Protein AF-A0A2V2NG45-F1 (afdb_monomer)

Solvent-accessible surface area (backbone atoms only — not comparable to full-atom values): 4267 Å² total; per-residue (Å²): 140,91,62,84,42,59,28,78,86,76,74,43,63,35,44,81,46,75,45,80,47,71,96,60,26,29,35,21,26,32,31,20,81,88,80,63,53,70,43,26,74,37,79,43,48,65,85,55,57,68,69,58,40,50,52,53,10,46,54,37,26,47,60,44,44,79,67,63,53,90,85,82,118

pLDDT: mean 86.67, std 10.75, range [41.25, 95.44]

Nearest PDB structures (foldseek):
  4r5g-assembly2_B-2  TM=4.269E-01  e=4.718E-01  Escherichia coli K-12
  7vww-assembly3_E  TM=4.565E-01  e=7.813E+00  Dioscoreophyllum cumminsii

Foldseek 3Di:
DPPQAQALPPRAGWDWDKADDPDFKIKIWTAGPVPRDIWQIDIDGPPDDPVVNVVNRSVRRVVCSVVDDPVVD

Sequence (73 aa):
MNGVNSCPRCSGHAVFKIEPSGRSHKSGYFQCPNCGLKLGEVVATNAVPDSAIQEYAAISWDRKAQRWRPEDE

Organism: NCBI:txid1277351

Mean predicted aligned error: 4.93 Å

Radius of gyration: 12.26 Å; Cα contacts (8 Å, |Δi|>4): 129; chains: 1; bounding box: 24×27×33 Å

Structure (mmCIF, N/CA/C/O backbone):
data_AF-A0A2V2NG45-F1
#
_entry.id   AF-A0A2V2NG45-F1
#
loop_
_atom_site.group_PDB
_atom_site.id
_atom_site.type_symbol
_atom_site.label_atom_id
_atom_site.label_alt_id
_atom_site.label_comp_id
_atom_site.label_asym_id
_atom_site.label_entity_id
_atom_site.label_seq_id
_atom_site.pdbx_PDB_ins_code
_atom_site.Cartn_x
_atom_site.Cartn_y
_atom_site.Cartn_z
_atom_site.occupancy
_atom_site.B_iso_or_equiv
_atom_site.auth_seq_id
_atom_site.auth_comp_id
_atom_site.auth_asym_id
_atom_site.auth_atom_id
_atom_site.pdbx_PDB_model_num
ATOM 1 N N . MET A 1 1 ? -4.310 -17.281 6.192 1.00 41.25 1 MET A N 1
ATOM 2 C CA . MET A 1 1 ? -3.775 -15.904 6.277 1.00 41.25 1 MET A CA 1
ATOM 3 C C . MET A 1 1 ? -4.968 -14.951 6.204 1.00 41.25 1 MET A C 1
ATOM 5 O O . MET A 1 1 ? -5.404 -14.671 5.105 1.00 41.25 1 MET A O 1
ATOM 9 N N . ASN A 1 2 ? -5.581 -14.556 7.329 1.00 45.62 2 ASN A N 1
ATOM 10 C CA . ASN A 1 2 ? -6.899 -13.874 7.335 1.00 45.62 2 ASN A CA 1
ATOM 11 C C . ASN A 1 2 ? -6.901 -12.489 8.025 1.00 45.62 2 ASN A C 1
ATOM 13 O O . ASN A 1 2 ? -7.947 -12.042 8.473 1.00 45.62 2 ASN A O 1
ATOM 17 N N . GLY A 1 3 ? -5.750 -11.814 8.143 1.00 55.81 3 GLY A N 1
ATOM 18 C CA . GLY A 1 3 ? -5.653 -10.506 8.825 1.00 55.81 3 GLY A CA 1
ATOM 19 C C . GLY A 1 3 ? -4.998 -9.384 8.016 1.00 55.81 3 GLY A C 1
ATOM 20 O O . GLY A 1 3 ? -5.002 -8.233 8.446 1.00 55.81 3 GLY A O 1
ATOM 21 N N . VAL A 1 4 ? -4.446 -9.697 6.843 1.00 62.00 4 VAL A N 1
ATOM 22 C CA . VAL A 1 4 ? -3.801 -8.695 5.995 1.00 62.00 4 VAL A CA 1
ATOM 23 C C . VAL A 1 4 ? -4.925 -7.817 5.448 1.00 62.00 4 VAL A C 1
ATOM 25 O O . VAL A 1 4 ? -5.793 -8.328 4.744 1.00 62.00 4 VAL A O 1
ATOM 28 N N . ASN A 1 5 ? -4.933 -6.532 5.812 1.00 70.06 5 ASN A N 1
ATOM 29 C CA . ASN A 1 5 ? -5.904 -5.493 5.420 1.00 70.06 5 ASN A CA 1
ATOM 30 C C . ASN A 1 5 ? -7.056 -5.199 6.393 1.00 70.06 5 ASN A C 1
ATOM 32 O O . ASN A 1 5 ? -7.953 -4.440 6.034 1.00 70.06 5 ASN A O 1
ATOM 36 N N . SER A 1 6 ? -7.052 -5.699 7.629 1.00 83.50 6 SER A N 1
ATOM 37 C CA . SER A 1 6 ? -8.022 -5.202 8.618 1.00 83.50 6 SER A CA 1
ATOM 38 C C . SER A 1 6 ? -7.732 -3.740 8.979 1.00 83.50 6 SER A C 1
ATOM 40 O O . SER A 1 6 ? -6.586 -3.361 9.228 1.00 83.50 6 SER A O 1
ATOM 42 N N . CYS A 1 7 ? -8.769 -2.904 8.987 1.00 87.50 7 CYS A N 1
ATOM 43 C CA . CYS A 1 7 ? -8.693 -1.499 9.365 1.00 87.50 7 CYS A CA 1
ATOM 44 C C . CYS A 1 7 ? -8.603 -1.345 10.882 1.00 87.50 7 CYS A C 1
ATOM 46 O O . CYS A 1 7 ? -9.568 -1.689 11.568 1.00 87.50 7 CYS A O 1
ATOM 48 N N . PRO A 1 8 ? -7.508 -0.764 11.413 1.00 86.81 8 PRO A N 1
ATOM 49 C CA . PRO A 1 8 ? -7.353 -0.589 12.855 1.00 86.81 8 PRO A CA 1
ATOM 50 C C . PRO A 1 8 ? -8.326 0.452 13.438 1.00 86.81 8 PRO A C 1
ATOM 52 O O . PRO A 1 8 ? -8.568 0.449 14.639 1.00 86.81 8 PRO A O 1
ATOM 55 N N . ARG A 1 9 ? -8.923 1.313 12.600 1.00 87.38 9 ARG A N 1
ATOM 56 C CA . ARG A 1 9 ? -9.841 2.379 13.029 1.00 87.38 9 ARG A CA 1
ATOM 57 C C . ARG A 1 9 ? -11.302 1.951 13.149 1.00 87.38 9 ARG A C 1
ATOM 59 O O . ARG A 1 9 ? -11.979 2.363 14.080 1.00 87.38 9 ARG A O 1
ATOM 66 N N . CYS A 1 10 ? -11.819 1.201 12.177 1.00 86.38 10 CYS A N 1
ATOM 67 C CA . CYS A 1 10 ? -13.258 0.905 12.084 1.00 86.38 10 CYS A CA 1
ATOM 68 C C . CYS A 1 10 ? -13.577 -0.581 11.881 1.00 86.38 10 CYS A C 1
ATOM 70 O O . CYS A 1 10 ? -14.700 -0.917 11.515 1.00 86.38 10 CYS A O 1
ATOM 72 N N . SER A 1 11 ? -12.583 -1.462 12.039 1.00 77.56 11 SER A N 1
ATOM 73 C CA . SER A 1 11 ? -12.707 -2.912 11.817 1.00 77.56 11 SER A CA 1
ATOM 74 C C . SER A 1 11 ? -13.192 -3.317 10.412 1.00 77.56 11 SER A C 1
ATOM 76 O O . SER A 1 11 ? -13.487 -4.484 10.178 1.00 77.56 11 SER A O 1
ATOM 78 N N . GLY A 1 12 ? -13.255 -2.377 9.459 1.00 83.25 12 GLY A N 1
ATOM 79 C CA . GLY A 1 12 ? -13.511 -2.654 8.045 1.00 83.25 12 GLY A CA 1
ATOM 80 C C . GLY A 1 12 ? -12.307 -3.291 7.347 1.00 83.25 12 GLY A C 1
ATOM 81 O O . GLY A 1 12 ? -11.251 -3.472 7.946 1.00 83.25 12 GLY A O 1
ATOM 82 N N . HIS A 1 13 ? -12.435 -3.594 6.057 1.00 86.06 13 HIS A N 1
ATOM 83 C CA . HIS A 1 13 ? -11.339 -4.136 5.249 1.00 86.06 13 HIS A CA 1
ATOM 84 C C . HIS A 1 13 ? -10.774 -3.059 4.326 1.00 86.06 13 HIS A C 1
ATOM 86 O O . HIS A 1 13 ? -11.519 -2.382 3.619 1.00 86.06 13 HIS A O 1
ATOM 92 N N . ALA A 1 14 ? -9.458 -2.884 4.337 1.00 88.81 14 ALA A N 1
ATOM 93 C CA . ALA A 1 14 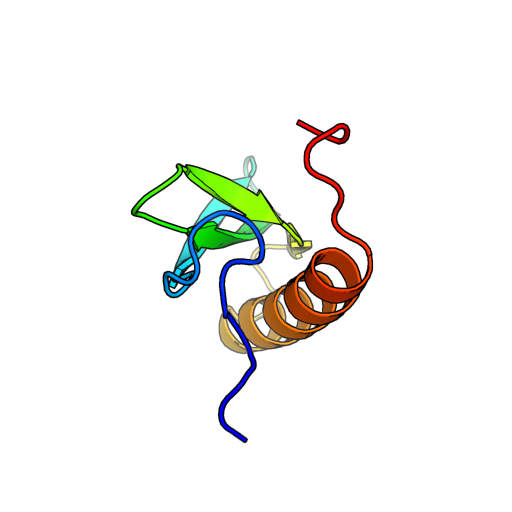? -8.764 -2.015 3.411 1.00 88.81 14 ALA A CA 1
ATOM 94 C C . ALA A 1 14 ? -8.642 -2.674 2.035 1.00 88.81 14 ALA A C 1
ATOM 96 O O . ALA A 1 14 ? -8.437 -3.881 1.908 1.00 88.81 14 ALA A O 1
ATOM 97 N N . VAL A 1 15 ? -8.772 -1.857 0.997 1.00 90.94 15 VAL A N 1
ATOM 98 C CA . VAL A 1 15 ? -8.712 -2.279 -0.401 1.00 90.94 15 VAL A CA 1
ATOM 99 C C . VAL A 1 15 ? -7.449 -1.703 -1.020 1.00 90.94 15 VAL A C 1
ATOM 101 O O . VAL A 1 15 ? -7.118 -0.539 -0.782 1.00 90.94 15 VAL A O 1
ATOM 104 N N . PHE A 1 16 ? -6.748 -2.520 -1.803 1.00 92.12 16 PHE A N 1
ATOM 105 C CA . PHE A 1 16 ? -5.585 -2.069 -2.554 1.00 92.12 16 PHE A CA 1
ATOM 106 C C . PH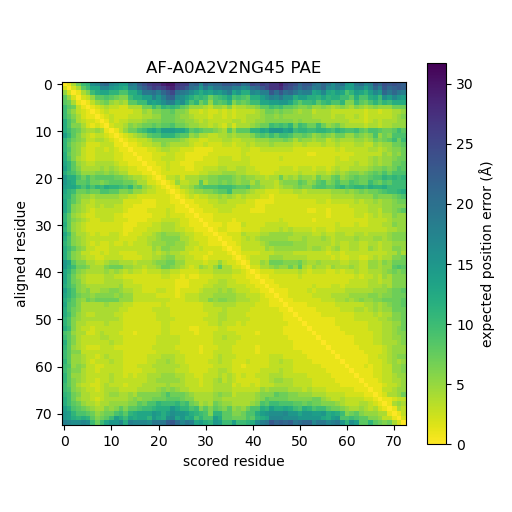E A 1 16 ? -6.016 -1.124 -3.674 1.00 92.12 16 PHE A C 1
ATOM 108 O O . PHE A 1 16 ? -6.945 -1.417 -4.429 1.00 92.12 16 PHE A O 1
ATOM 115 N N . LYS A 1 17 ? -5.319 -0.000 -3.793 1.00 93.44 17 LYS A N 1
ATOM 116 C CA . LYS A 1 17 ? -5.464 0.963 -4.877 1.00 93.44 17 LYS A CA 1
ATOM 117 C C . LYS A 1 17 ? -4.093 1.266 -5.448 1.00 93.44 17 LYS A C 1
ATOM 119 O O . LYS A 1 17 ? -3.109 1.311 -4.711 1.00 93.44 17 LYS A O 1
ATOM 124 N N . ILE A 1 18 ? -4.058 1.509 -6.751 1.00 93.94 18 ILE A N 1
ATOM 125 C CA . ILE A 1 18 ? -2.874 1.986 -7.449 1.00 93.94 18 ILE A CA 1
ATOM 126 C C . ILE A 1 18 ? -3.232 3.250 -8.218 1.00 93.94 18 ILE A C 1
ATOM 128 O O . ILE A 1 18 ? -4.277 3.317 -8.866 1.00 93.94 18 ILE A O 1
ATOM 132 N N . GLU A 1 19 ? -2.383 4.262 -8.119 1.00 94.38 19 GLU A N 1
ATOM 133 C CA . GLU A 1 19 ? -2.556 5.527 -8.817 1.00 94.38 19 GLU A CA 1
ATOM 134 C C . GLU A 1 19 ? -1.249 5.955 -9.495 1.00 94.38 19 GLU A C 1
ATOM 136 O O . GLU A 1 19 ? -0.160 5.680 -8.979 1.00 94.38 19 GLU A O 1
ATOM 141 N N . PRO A 1 20 ? -1.316 6.596 -10.672 1.00 93.19 20 PRO A N 1
ATOM 142 C CA . PRO A 1 20 ? -0.133 7.154 -11.310 1.00 93.19 20 PRO A CA 1
ATOM 143 C C . PRO A 1 20 ? 0.457 8.272 -10.441 1.00 93.19 20 PRO A C 1
ATOM 145 O O . PRO A 1 20 ? -0.250 9.171 -9.995 1.00 93.19 20 PRO A O 1
ATOM 148 N N . SER A 1 21 ? 1.772 8.235 -10.236 1.00 90.12 21 SER A N 1
ATOM 149 C CA . SER A 1 21 ? 2.523 9.213 -9.450 1.00 90.12 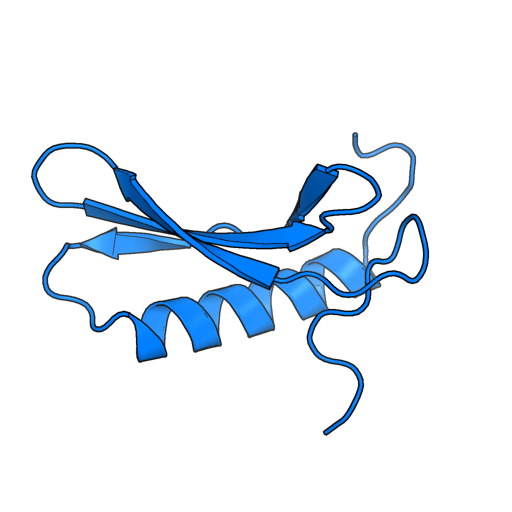21 SER A CA 1
ATOM 150 C C . SER A 1 21 ? 3.554 9.883 -10.358 1.00 90.12 21 SER A C 1
ATOM 152 O O . SER A 1 21 ? 4.703 9.467 -10.495 1.00 90.12 21 SER A O 1
ATOM 154 N N . GLY A 1 22 ? 3.114 10.905 -11.089 1.00 87.94 22 GLY A N 1
ATOM 155 C CA . GLY A 1 22 ? 3.926 11.533 -12.134 1.00 87.94 22 GLY A CA 1
ATOM 156 C C . GLY A 1 22 ? 4.108 10.655 -13.383 1.00 87.94 22 GLY A C 1
ATOM 157 O O . GLY A 1 22 ? 3.348 9.726 -13.634 1.00 87.94 22 GLY A O 1
ATOM 158 N N . ARG A 1 23 ? 5.105 10.983 -14.222 1.00 89.94 23 ARG A N 1
ATOM 159 C CA . ARG A 1 23 ? 5.271 10.359 -15.555 1.00 89.94 23 ARG A CA 1
ATOM 160 C C . ARG A 1 23 ? 5.838 8.938 -15.537 1.00 89.94 23 ARG A C 1
ATOM 162 O O . ARG A 1 23 ? 5.524 8.158 -16.430 1.00 89.94 23 ARG A O 1
ATOM 169 N N . SER A 1 24 ? 6.676 8.617 -14.557 1.00 93.56 24 SER A N 1
ATOM 170 C CA . SER A 1 24 ? 7.455 7.368 -14.547 1.00 93.56 24 SER A CA 1
ATOM 171 C C . SER A 1 24 ? 7.262 6.537 -13.283 1.00 93.56 24 SER A C 1
ATOM 173 O O . SER A 1 24 ? 7.909 5.498 -13.148 1.00 93.56 24 SER A O 1
ATOM 175 N N . HIS A 1 25 ? 6.398 6.980 -12.370 1.00 95.44 25 HIS A N 1
ATOM 176 C CA . HIS A 1 25 ? 6.120 6.284 -11.122 1.00 95.44 25 HIS A CA 1
ATOM 177 C C . HIS A 1 25 ? 4.622 6.078 -10.931 1.00 95.44 25 HIS A C 1
ATOM 179 O O . HIS A 1 25 ? 3.781 6.717 -11.567 1.00 95.44 25 HIS A O 1
ATOM 185 N N . LYS A 1 26 ? 4.316 5.177 -10.012 1.00 95.31 26 LYS A N 1
ATOM 186 C CA . LYS A 1 26 ? 2.985 4.853 -9.526 1.00 95.31 26 LYS A CA 1
ATOM 187 C C . LYS A 1 26 ? 3.058 4.586 -8.031 1.00 95.31 26 LYS A C 1
ATOM 189 O O . LYS A 1 26 ? 4.079 4.120 -7.521 1.00 95.31 26 LYS A O 1
ATOM 194 N N . SER A 1 27 ? 1.977 4.905 -7.344 1.00 95.00 27 SER A N 1
ATOM 195 C CA . SER A 1 27 ? 1.818 4.705 -5.912 1.00 95.00 27 SER A CA 1
ATOM 196 C C . SER A 1 27 ? 0.768 3.632 -5.680 1.00 95.00 27 SER A C 1
ATOM 198 O O . SER A 1 27 ? -0.344 3.743 -6.188 1.00 95.00 27 SER A O 1
ATOM 200 N N . GLY A 1 28 ? 1.105 2.6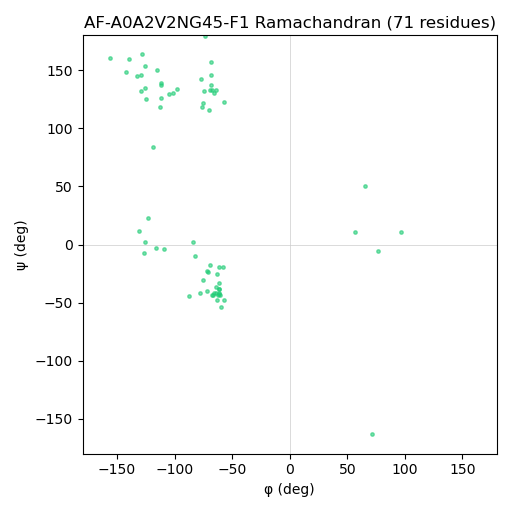01 -4.913 1.00 94.88 28 GLY A N 1
ATOM 201 C CA . GLY A 1 28 ? 0.153 1.606 -4.433 1.00 94.88 28 GLY A CA 1
ATOM 202 C C . GLY A 1 28 ? -0.032 1.710 -2.927 1.00 94.88 28 GLY A C 1
ATOM 203 O O . GLY A 1 28 ? 0.926 1.934 -2.190 1.00 94.88 28 GLY A O 1
ATOM 204 N N . TYR A 1 29 ? -1.264 1.572 -2.456 1.00 93.12 29 TYR A N 1
ATOM 205 C CA . TYR A 1 29 ? -1.595 1.686 -1.037 1.00 93.12 29 TYR A CA 1
ATOM 206 C C . TYR A 1 29 ? -2.879 0.941 -0.709 1.00 93.12 29 TYR A C 1
ATOM 208 O O . TYR A 1 29 ? -3.717 0.689 -1.573 1.00 93.12 29 TYR A O 1
ATOM 216 N N . PHE A 1 30 ? -3.055 0.639 0.572 1.00 92.31 30 PHE A N 1
ATOM 217 C CA . PHE A 1 30 ? -4.318 0.151 1.101 1.00 92.31 30 PHE A CA 1
ATOM 218 C C . PHE A 1 30 ? -5.099 1.306 1.724 1.00 92.31 30 PHE A C 1
ATOM 220 O O . PHE A 1 30 ? -4.552 2.118 2.475 1.00 92.31 30 PHE A O 1
ATOM 227 N N . GLN A 1 31 ? -6.387 1.386 1.397 1.00 91.94 31 GLN A N 1
ATOM 228 C CA . GLN A 1 31 ? -7.303 2.363 1.976 1.00 91.94 31 GLN A CA 1
ATOM 229 C C . GLN A 1 31 ? -8.563 1.673 2.484 1.00 91.94 31 GLN A C 1
ATOM 231 O O . GLN A 1 31 ? -9.182 0.888 1.764 1.00 91.94 31 GLN A O 1
ATOM 236 N N . CYS A 1 32 ? -8.977 1.989 3.710 1.00 91.06 32 CYS A N 1
ATOM 237 C CA . CYS A 1 32 ? -10.272 1.561 4.215 1.00 91.06 32 CYS A CA 1
ATOM 238 C C . CYS A 1 32 ? -11.394 2.411 3.594 1.00 91.06 32 CYS A C 1
ATOM 240 O O . CYS A 1 32 ? -11.396 3.626 3.785 1.00 91.06 32 CYS A O 1
ATOM 242 N N . PRO A 1 33 ? -12.372 1.814 2.891 1.00 88.50 33 PRO A N 1
ATOM 243 C CA . PRO A 1 33 ? -13.459 2.564 2.267 1.00 88.50 33 PRO A CA 1
ATOM 244 C C . PRO A 1 33 ? -14.454 3.142 3.286 1.00 88.50 33 PRO A C 1
ATOM 246 O O . PRO A 1 33 ? -15.109 4.130 2.979 1.00 88.50 33 PRO A O 1
ATOM 249 N N . ASN A 1 34 ? -14.549 2.568 4.492 1.00 89.38 34 ASN A N 1
ATOM 250 C CA . ASN A 1 34 ? -15.506 3.009 5.515 1.00 89.38 34 ASN A CA 1
ATOM 251 C C . ASN A 1 34 ? -15.066 4.287 6.238 1.00 89.38 34 ASN A C 1
ATOM 253 O O . ASN A 1 34 ? -15.893 5.149 6.509 1.00 89.38 34 ASN A O 1
ATOM 257 N N . CYS A 1 35 ? -13.779 4.402 6.579 1.00 88.69 35 CYS A N 1
ATOM 258 C CA . CYS A 1 35 ? -13.249 5.548 7.329 1.00 88.69 35 CYS A CA 1
ATOM 259 C C . CYS A 1 35 ? -12.231 6.389 6.549 1.00 88.69 35 CYS A C 1
ATOM 261 O O . CYS A 1 35 ? -11.732 7.373 7.078 1.00 88.69 35 CYS A O 1
ATOM 263 N N . GLY A 1 36 ? -11.878 6.001 5.321 1.00 88.12 36 GLY A N 1
ATOM 264 C CA . GLY A 1 36 ? -10.909 6.718 4.487 1.00 88.12 36 GLY A CA 1
ATOM 265 C C . GLY A 1 36 ? -9.440 6.518 4.875 1.00 88.12 36 GLY A C 1
ATOM 266 O O . GLY A 1 36 ? -8.570 6.966 4.125 1.00 88.12 36 GLY A O 1
ATOM 267 N N . LEU A 1 37 ? -9.151 5.816 5.980 1.00 88.75 37 LEU A N 1
ATOM 268 C CA . LEU A 1 37 ? -7.794 5.609 6.490 1.00 88.75 37 LEU A CA 1
ATOM 269 C C . LEU A 1 37 ? -6.897 4.949 5.436 1.00 88.75 37 LEU A C 1
ATOM 271 O O . LEU A 1 37 ? -7.180 3.840 4.972 1.00 88.75 37 LEU A O 1
ATOM 275 N N . LYS A 1 38 ? -5.795 5.622 5.106 1.00 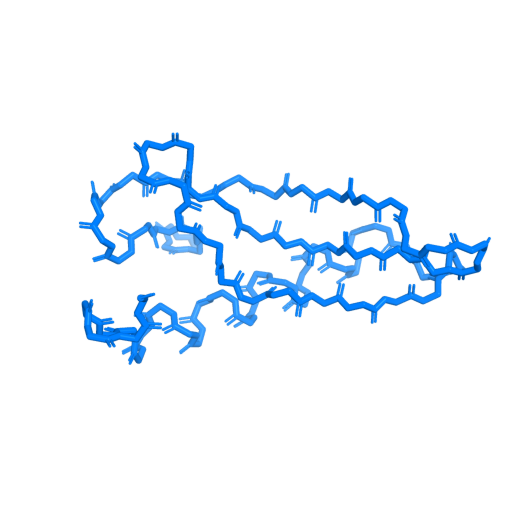89.38 38 LYS A N 1
ATOM 276 C CA . LYS A 1 38 ? -4.756 5.165 4.180 1.00 89.38 38 LYS A CA 1
ATOM 277 C C . LYS A 1 38 ? -3.472 4.915 4.965 1.00 89.38 38 LYS A C 1
ATOM 279 O O . LYS A 1 38 ? -2.907 5.838 5.541 1.00 89.38 38 LYS A O 1
ATOM 284 N N . LEU A 1 39 ? -2.992 3.675 4.966 1.00 83.12 39 LEU A N 1
ATOM 285 C CA . LEU A 1 39 ? -1.706 3.303 5.554 1.00 83.12 39 LEU A CA 1
ATOM 286 C C . LEU A 1 39 ? -0.867 2.584 4.502 1.00 83.12 39 LEU A C 1
ATOM 288 O O . LEU A 1 39 ? -1.375 1.962 3.574 1.00 83.12 39 LEU A O 1
ATOM 292 N N . GLY A 1 40 ? 0.445 2.667 4.678 1.00 78.75 40 GLY A N 1
ATOM 293 C CA . GLY A 1 40 ? 1.382 1.844 3.924 1.00 78.75 40 GLY A CA 1
ATOM 294 C C . GLY A 1 40 ? 1.406 2.135 2.425 1.00 78.75 40 GLY A C 1
ATOM 295 O O . GLY A 1 40 ? 1.306 1.213 1.624 1.00 78.75 40 GLY A O 1
ATOM 296 N N . GLU A 1 41 ? 1.545 3.407 2.048 1.00 90.06 41 GLU A N 1
ATOM 297 C CA . GLU A 1 41 ? 1.820 3.780 0.660 1.00 90.06 41 GLU A CA 1
ATOM 298 C C . GLU A 1 41 ? 3.228 3.350 0.237 1.00 90.06 41 GLU A C 1
ATOM 300 O O . GLU A 1 41 ? 4.198 3.515 0.982 1.00 90.06 41 GLU A O 1
ATOM 305 N N . VAL A 1 42 ? 3.318 2.805 -0.972 1.00 92.88 42 VAL A N 1
ATOM 306 C CA . VAL A 1 42 ? 4.553 2.409 -1.642 1.00 92.88 42 VAL A CA 1
ATOM 307 C C . VAL A 1 42 ? 4.601 3.106 -2.990 1.00 92.88 42 VAL A C 1
ATOM 309 O O . VAL A 1 42 ? 3.689 2.959 -3.800 1.00 92.88 42 VAL A O 1
ATOM 312 N N . VAL A 1 43 ? 5.682 3.840 -3.242 1.00 93.81 43 VAL A N 1
ATOM 313 C CA . VAL A 1 43 ? 5.950 4.472 -4.536 1.00 93.81 43 VAL A CA 1
ATOM 314 C C . VAL A 1 43 ? 6.970 3.626 -5.282 1.00 93.81 43 VAL A C 1
ATOM 316 O O . VAL A 1 43 ? 8.012 3.272 -4.732 1.00 93.81 43 VAL A O 1
ATOM 319 N N . ALA A 1 44 ? 6.678 3.303 -6.535 1.00 94.12 44 ALA A N 1
ATOM 320 C CA . ALA A 1 44 ? 7.552 2.513 -7.387 1.00 94.12 44 ALA A CA 1
ATOM 321 C C . ALA A 1 44 ? 7.559 3.064 -8.814 1.00 94.12 44 ALA A C 1
ATOM 323 O O . ALA A 1 44 ? 6.650 3.781 -9.228 1.00 94.12 44 ALA A O 1
ATOM 324 N N . THR A 1 45 ? 8.587 2.731 -9.589 1.00 95.38 45 THR A N 1
ATOM 325 C CA . THR A 1 45 ? 8.610 3.070 -11.016 1.00 95.38 45 THR A CA 1
ATOM 326 C C . THR A 1 45 ? 7.558 2.258 -11.777 1.00 95.38 45 THR A C 1
ATOM 328 O O . THR A 1 45 ? 7.169 1.165 -11.363 1.00 95.38 45 THR A O 1
ATOM 331 N N . ASN A 1 46 ? 7.116 2.754 -12.935 1.00 92.12 46 ASN A N 1
ATOM 332 C CA . ASN A 1 46 ? 6.121 2.067 -13.770 1.00 92.12 46 ASN A CA 1
ATOM 333 C C . ASN A 1 46 ? 6.584 0.687 -14.269 1.00 92.12 46 ASN A C 1
ATOM 335 O O . ASN A 1 46 ? 5.744 -0.136 -14.626 1.00 92.12 46 ASN A O 1
ATOM 339 N N . ALA A 1 47 ? 7.896 0.428 -14.250 1.00 94.19 47 ALA A N 1
ATOM 340 C CA . ALA A 1 47 ? 8.495 -0.860 -14.591 1.00 94.19 47 ALA A CA 1
ATOM 341 C C . ALA A 1 47 ? 8.250 -1.950 -13.531 1.00 94.19 47 ALA A C 1
ATOM 343 O O . ALA A 1 47 ? 8.316 -3.135 -13.851 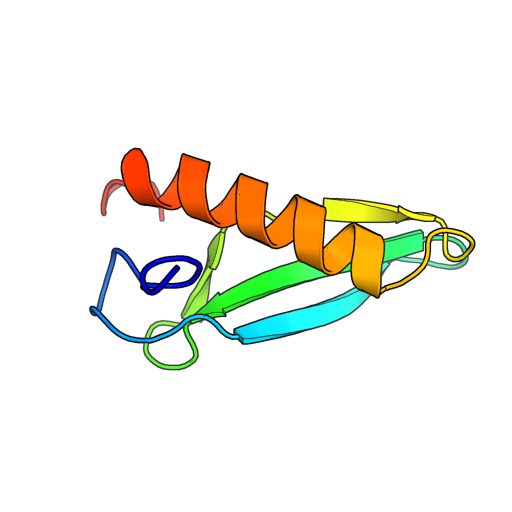1.00 94.19 47 ALA A O 1
ATOM 344 N N . VAL A 1 48 ? 7.975 -1.576 -12.276 1.00 94.50 48 VAL A N 1
ATOM 345 C CA . VAL A 1 48 ? 7.682 -2.539 -11.205 1.00 94.50 48 VAL A CA 1
ATOM 346 C C . VAL A 1 48 ? 6.270 -3.100 -11.406 1.00 94.50 48 VAL A C 1
ATOM 348 O O . VAL A 1 48 ? 5.343 -2.318 -11.615 1.00 94.50 48 VAL A O 1
ATOM 351 N N . PRO A 1 49 ? 6.054 -4.425 -11.346 1.00 95.00 49 PRO A N 1
ATOM 352 C CA . PRO A 1 49 ? 4.726 -5.006 -11.518 1.00 95.00 49 PRO A CA 1
ATOM 353 C C . PRO A 1 49 ? 3.790 -4.654 -10.354 1.00 95.00 49 PRO 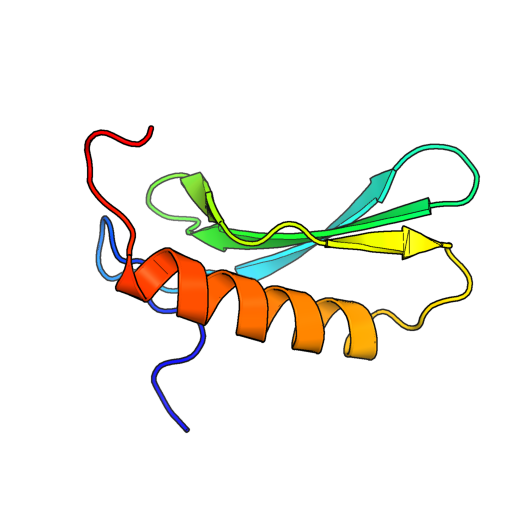A C 1
ATOM 355 O O . PRO A 1 49 ? 4.210 -4.578 -9.199 1.00 95.00 49 PRO A O 1
ATOM 358 N N . ASP A 1 50 ? 2.500 -4.488 -10.654 1.00 92.81 50 ASP A N 1
ATOM 359 C CA . ASP A 1 50 ? 1.488 -4.083 -9.666 1.00 92.81 50 ASP A CA 1
ATOM 360 C C . ASP A 1 50 ? 1.352 -5.099 -8.526 1.00 92.81 50 ASP A C 1
ATOM 362 O O . ASP A 1 50 ? 1.153 -4.712 -7.377 1.00 92.81 50 ASP A O 1
ATOM 366 N N . SER A 1 51 ? 1.541 -6.391 -8.818 1.00 93.56 51 SER A N 1
ATOM 367 C CA . SER A 1 51 ? 1.533 -7.464 -7.818 1.00 93.56 51 SER A CA 1
ATOM 368 C C . SER A 1 51 ? 2.637 -7.308 -6.770 1.00 93.56 51 SER A C 1
ATOM 370 O O . SER A 1 51 ? 2.386 -7.531 -5.588 1.00 93.56 51 SER A O 1
ATOM 372 N N . ALA A 1 52 ? 3.835 -6.867 -7.172 1.00 93.56 52 ALA A N 1
ATOM 373 C CA . ALA A 1 52 ? 4.919 -6.596 -6.232 1.00 93.56 52 ALA A CA 1
ATOM 374 C C . ALA A 1 52 ? 4.573 -5.393 -5.348 1.00 93.56 52 ALA A C 1
ATOM 376 O O . ALA A 1 52 ? 4.732 -5.447 -4.132 1.00 93.56 52 ALA A O 1
ATOM 377 N N . ILE A 1 53 ? 4.033 -4.322 -5.935 1.00 93.75 53 ILE A N 1
ATOM 378 C CA . ILE A 1 53 ? 3.608 -3.137 -5.177 1.00 93.75 53 ILE A CA 1
ATOM 379 C C . ILE A 1 53 ? 2.515 -3.502 -4.173 1.00 93.75 53 ILE A C 1
ATOM 381 O O . ILE A 1 53 ? 2.572 -3.056 -3.030 1.00 93.75 53 ILE A O 1
ATOM 385 N N . GLN A 1 54 ? 1.553 -4.335 -4.571 1.00 92.06 54 GLN A N 1
ATOM 386 C CA . GLN A 1 54 ? 0.495 -4.819 -3.692 1.00 92.06 54 GLN A CA 1
ATOM 387 C C . GLN A 1 54 ? 1.053 -5.612 -2.506 1.00 92.06 54 GLN A C 1
ATOM 389 O O . GLN A 1 54 ? 0.622 -5.385 -1.377 1.00 92.06 54 GLN A O 1
ATOM 394 N N . GLU A 1 55 ? 2.023 -6.501 -2.728 1.00 91.81 55 GLU A N 1
ATOM 395 C CA . GLU A 1 55 ? 2.673 -7.260 -1.652 1.00 91.81 55 GLU A CA 1
ATOM 396 C C . GLU A 1 55 ? 3.420 -6.336 -0.676 1.00 91.81 55 GLU A C 1
ATOM 398 O O . GLU A 1 55 ? 3.213 -6.407 0.538 1.00 91.81 55 GLU A O 1
ATOM 403 N N . TYR A 1 56 ? 4.219 -5.396 -1.191 1.00 92.00 56 TYR A N 1
ATOM 404 C CA . TYR A 1 56 ? 4.926 -4.426 -0.351 1.00 92.00 56 TYR A CA 1
ATOM 405 C C . TYR A 1 56 ? 3.967 -3.504 0.412 1.00 92.00 56 TYR A C 1
ATOM 407 O O . TYR A 1 56 ? 4.181 -3.239 1.599 1.00 92.00 56 TYR A O 1
ATOM 415 N N . ALA A 1 57 ? 2.89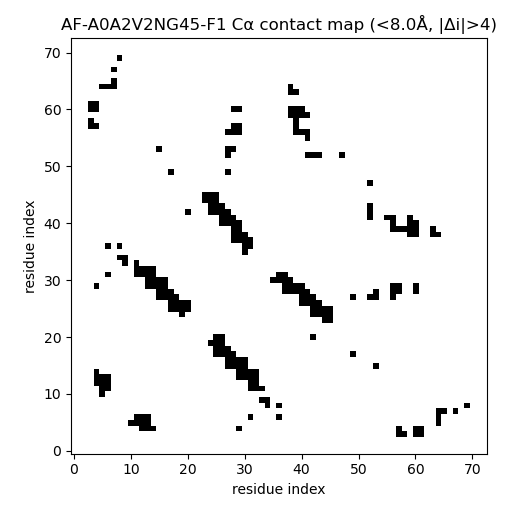7 -3.037 -0.233 1.00 91.44 57 ALA A N 1
ATOM 416 C CA . ALA A 1 57 ? 1.870 -2.220 0.405 1.00 91.44 57 ALA A CA 1
ATOM 417 C C . ALA A 1 57 ? 1.132 -3.007 1.496 1.00 91.44 57 ALA A C 1
ATOM 419 O O . ALA A 1 57 ? 0.843 -2.447 2.549 1.00 91.44 57 ALA A O 1
ATOM 420 N N . ALA A 1 58 ? 0.894 -4.307 1.298 1.00 90.12 58 ALA A N 1
ATOM 421 C CA . ALA A 1 58 ? 0.258 -5.174 2.286 1.00 90.12 58 ALA A CA 1
ATOM 422 C C . ALA A 1 58 ? 1.142 -5.362 3.531 1.00 90.12 58 ALA A C 1
ATOM 424 O O . ALA A 1 58 ? 0.664 -5.230 4.658 1.00 90.12 58 ALA A O 1
ATOM 425 N N . ILE A 1 59 ? 2.448 -5.582 3.340 1.00 90.00 59 ILE A N 1
ATOM 426 C CA . ILE A 1 59 ? 3.427 -5.649 4.440 1.00 90.00 59 ILE A CA 1
ATOM 427 C C . ILE A 1 59 ? 3.498 -4.307 5.184 1.00 90.00 59 ILE A C 1
ATOM 429 O O . ILE A 1 59 ? 3.545 -4.265 6.415 1.00 90.00 59 ILE A O 1
ATOM 433 N N . SER A 1 60 ? 3.519 -3.198 4.441 1.00 89.38 60 SER A N 1
ATOM 434 C CA . SER A 1 60 ? 3.572 -1.847 5.005 1.00 89.38 60 SER A CA 1
ATOM 435 C C . SER A 1 60 ? 2.302 -1.510 5.792 1.00 89.38 60 SER A C 1
ATOM 437 O O . SER A 1 60 ? 2.387 -0.960 6.893 1.00 89.38 60 SER A O 1
ATOM 439 N N . TRP A 1 61 ? 1.133 -1.892 5.266 1.00 88.62 61 TRP A N 1
ATOM 440 C CA . TRP A 1 61 ? -0.156 -1.771 5.939 1.00 88.62 61 TRP A CA 1
ATOM 441 C C . TRP A 1 61 ? -0.169 -2.556 7.244 1.00 88.62 61 TRP A C 1
ATOM 443 O O . TRP A 1 61 ? -0.440 -1.964 8.279 1.00 88.62 61 TRP A O 1
ATOM 453 N N . ASP A 1 62 ? 0.164 -3.848 7.219 1.00 88.38 62 ASP A N 1
ATOM 454 C CA . ASP A 1 62 ? 0.142 -4.710 8.405 1.00 88.38 62 ASP A CA 1
ATOM 455 C C . ASP A 1 62 ? 1.030 -4.147 9.529 1.00 88.38 62 ASP A C 1
ATOM 457 O O . ASP A 1 62 ? 0.574 -3.943 10.656 1.00 88.38 62 ASP A O 1
ATOM 461 N N . ARG A 1 63 ? 2.267 -3.749 9.197 1.00 88.44 63 ARG A N 1
ATOM 462 C CA . ARG A 1 63 ? 3.193 -3.126 10.158 1.00 88.44 63 ARG A CA 1
ATOM 463 C C . ARG A 1 63 ? 2.664 -1.817 10.732 1.00 88.44 63 ARG A C 1
ATOM 465 O O . ARG A 1 63 ? 2.840 -1.562 11.924 1.00 88.44 63 ARG A O 1
ATOM 472 N N . LYS A 1 64 ? 2.066 -0.966 9.893 1.00 87.19 64 LYS A N 1
ATOM 473 C CA . LYS A 1 64 ? 1.493 0.306 10.347 1.00 87.19 64 LYS A CA 1
ATOM 474 C C . LYS A 1 64 ? 0.227 0.081 11.161 1.00 87.19 64 LYS A C 1
ATOM 476 O O . LYS A 1 64 ? 0.092 0.719 12.190 1.00 87.19 64 LYS A O 1
ATOM 481 N N . ALA A 1 65 ? -0.641 -0.847 10.774 1.00 87.00 65 ALA A N 1
ATOM 482 C CA . ALA A 1 65 ? -1.868 -1.170 11.492 1.00 87.00 65 ALA A CA 1
ATOM 483 C C . ALA A 1 65 ? -1.585 -1.690 12.909 1.00 87.00 65 ALA A C 1
ATOM 485 O O . ALA A 1 65 ? -2.267 -1.283 13.842 1.00 87.00 65 ALA A O 1
ATOM 486 N N . GLN A 1 66 ? -0.533 -2.496 13.097 1.00 86.50 66 GLN A N 1
ATOM 487 C CA . GLN A 1 66 ? -0.092 -2.946 14.427 1.00 86.50 66 GLN A CA 1
ATOM 488 C C . GLN A 1 66 ? 0.372 -1.804 15.348 1.00 86.50 66 GLN A C 1
ATOM 490 O O . GLN A 1 66 ? 0.366 -1.951 16.568 1.00 86.50 66 GLN A O 1
ATOM 495 N N . ARG A 1 67 ? 0.825 -0.684 14.775 1.00 87.25 67 ARG A N 1
ATOM 496 C CA . ARG A 1 67 ? 1.354 0.477 15.509 1.00 87.25 67 ARG A CA 1
ATOM 497 C C . ARG A 1 67 ? 0.433 1.691 15.464 1.00 87.25 67 ARG A C 1
ATOM 499 O O . ARG A 1 67 ? 0.765 2.698 16.079 1.00 87.25 67 ARG A O 1
ATOM 506 N N . TRP A 1 68 ? -0.667 1.603 14.723 1.00 87.12 68 TRP A N 1
ATOM 507 C CA . TRP A 1 68 ? -1.547 2.723 14.440 1.00 87.12 68 TRP A CA 1
ATOM 508 C C . TRP A 1 68 ? -2.213 3.192 15.725 1.00 87.12 68 TRP A C 1
ATOM 510 O O . TRP A 1 68 ? -2.779 2.379 16.464 1.00 87.12 68 TRP A O 1
ATOM 520 N N . ARG A 1 69 ? -2.162 4.499 15.979 1.00 83.06 69 ARG A N 1
ATOM 521 C CA . ARG A 1 69 ? -2.936 5.131 17.039 1.00 83.06 69 ARG A CA 1
ATOM 522 C C . ARG A 1 69 ? -3.951 6.091 16.425 1.00 83.06 69 ARG A C 1
ATOM 524 O O . ARG A 1 69 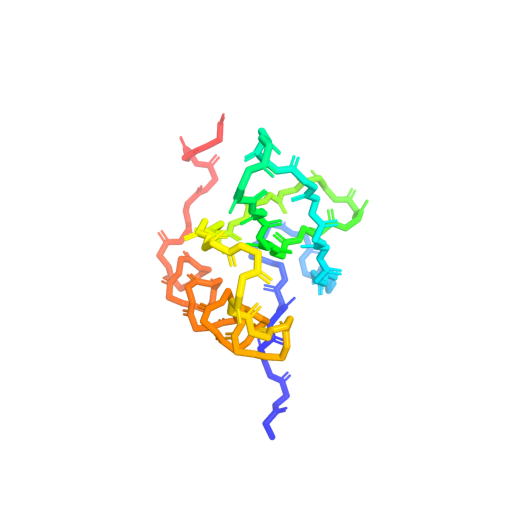? -3.675 6.690 15.390 1.00 83.06 69 ARG A O 1
ATOM 531 N N . PRO A 1 70 ? -5.105 6.294 17.079 1.00 76.81 70 PRO A N 1
ATOM 532 C CA . PRO A 1 70 ? -6.091 7.278 16.634 1.00 76.81 70 PRO A CA 1
ATOM 533 C C . PRO A 1 70 ? -5.548 8.712 16.546 1.00 76.81 70 PRO A C 1
ATOM 535 O O . PRO A 1 70 ? -6.154 9.539 15.884 1.00 76.81 70 PRO A O 1
ATOM 538 N N . GLU A 1 71 ? -4.439 8.995 17.232 1.00 77.94 71 GLU A N 1
ATOM 539 C CA . GLU A 1 71 ? -3.777 10.303 17.308 1.00 77.94 71 GLU A CA 1
ATOM 540 C C . GLU A 1 71 ? -2.849 10.596 16.110 1.00 77.94 71 GLU A C 1
ATOM 542 O O . GLU A 1 71 ? -2.367 11.716 15.984 1.00 77.94 71 GLU A O 1
ATOM 547 N N . ASP A 1 72 ? -2.571 9.604 15.252 1.00 68.88 72 ASP A N 1
ATOM 548 C CA . ASP A 1 72 ? -1.675 9.727 14.086 1.00 68.88 72 ASP A CA 1
ATOM 549 C C . ASP A 1 72 ? -2.367 10.302 12.822 1.00 68.88 72 ASP A C 1
ATOM 551 O O . ASP A 1 72 ? -1.740 10.366 11.760 1.00 68.88 72 ASP A O 1
ATOM 555 N N . GLU A 1 73 ? -3.653 10.666 12.899 1.00 61.75 73 GLU A N 1
ATOM 556 C CA . GLU A 1 73 ? -4.487 11.178 11.789 1.00 61.75 73 GLU A CA 1
ATOM 557 C C . GLU A 1 73 ? -4.822 12.667 11.967 1.00 61.75 73 GLU A C 1
ATOM 559 O O . GLU A 1 73 ? -4.720 13.408 10.962 1.00 61.75 73 GLU A O 1
#

Secondary structure (DSSP, 8-state):
---TTB-TTTS-B-EEEEEEETTTEEEEEEE-TTT--EEEEEEEETTS-HHHHHHHHHHHHHHHHHH--GGG-